Protein AF-A0A7K0Z612-F1 (afdb_monomer)

Secondary structure (DSSP, 8-state):
-HHHHHHHHHHHHHTT-EEEEEEE-GGGTTS-HHHHHHHHHHHHHHHHHHTS-EEE----STTGGG-HHHHHHHHTEEEEEEPSS-HHHHHHHHTTSHHHHHHHHHHHHT-EEEE-THHHHTTSS----GGGTTPPPP-

Radius of gyration: 15.78 Å; Cα contacts (8 Å, |Δi|>4): 260; chains: 1; bounding box: 34×32×57 Å

Nearest PDB structures (foldseek):
  6nqc-assembly1_A  TM=9.947E-01  e=3.359E-17  actinobacterium SCGC AAA027-L06
  7uqv-assembly1_B  TM=8.562E-01  e=1.672E-08  Pseudobacteroides cellulosolvens ATCC 35603 = DSM 2933
  7uqv-assembly1_A  TM=8.319E-01  e=8.383E-08  Pseudobacteroides cellulosolvens ATCC 35603 = DSM 2933
  7uqv-assembly2_C  TM=8.313E-01  e=1.558E-07  Pseudobacteroides cellulosolvens ATCC 35603 = DSM 2933
  3en0-assembly1_B  TM=7.561E-01  e=2.106E-06  Synechocystis sp. PCC 6803

Sequence (139 aa):
MLELEKSLIADGIARGKNHSFVQIPTAAGQESLERLQFWRDLGLSQGERIGVPSHFLPIYNREDAMNLDYADLIRDSALIYLSGGDPHHLAGSLIDTPVWQAIIEGWRSGSSLAGCSAGAMVMSSHVPNFRMSKQPPTV

pLDDT: mean 93.35, std 11.23, range [50.09, 98.75]

Structure (mmCIF, N/CA/C/O backbone):
data_AF-A0A7K0Z612-F1
#
_entry.id   AF-A0A7K0Z612-F1
#
loop_
_atom_site.group_PDB
_atom_site.id
_atom_site.type_symbol
_atom_site.label_atom_id
_atom_site.label_alt_id
_atom_site.label_comp_id
_atom_site.label_asym_id
_atom_site.label_entity_id
_atom_site.label_seq_id
_atom_site.pdbx_PDB_ins_code
_atom_site.Cartn_x
_atom_site.Cartn_y
_atom_site.Cartn_z
_atom_site.occupancy
_atom_site.B_iso_or_equiv
_atom_site.auth_seq_id
_atom_site.auth_comp_id
_atom_site.auth_asym_id
_atom_site.auth_atom_id
_atom_site.pdbx_PDB_model_num
ATOM 1 N N . MET A 1 1 ? -7.962 12.897 -4.776 1.00 83.75 1 MET A N 1
ATOM 2 C CA . MET A 1 1 ? -7.209 11.844 -4.061 1.00 83.75 1 MET A CA 1
ATOM 3 C C . MET A 1 1 ? -7.506 11.886 -2.565 1.00 83.75 1 MET A C 1
ATOM 5 O O . MET A 1 1 ? -8.135 10.956 -2.097 1.00 83.75 1 MET A O 1
ATOM 9 N N . LEU A 1 2 ? -7.195 12.986 -1.858 1.00 92.31 2 LEU A N 1
ATOM 10 C CA . LEU 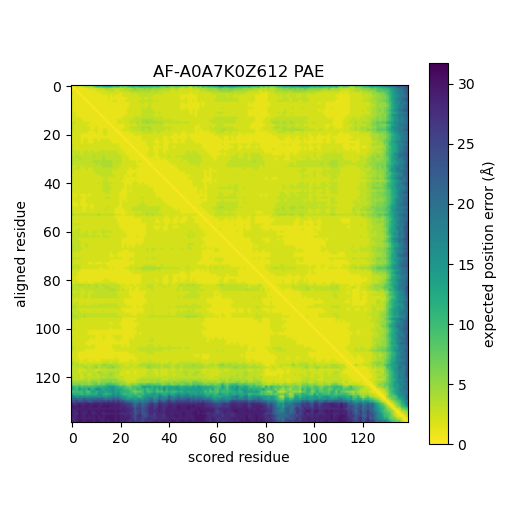A 1 2 ? -7.387 13.114 -0.399 1.00 92.31 2 LEU A CA 1
ATOM 11 C C . LEU A 1 2 ? -8.769 12.671 0.116 1.00 92.31 2 LEU A C 1
ATOM 13 O O . LEU A 1 2 ? -8.847 11.826 0.995 1.00 92.31 2 LEU A O 1
ATOM 17 N N . GLU A 1 3 ? -9.853 13.216 -0.440 1.00 96.56 3 GLU A N 1
ATOM 18 C CA . GLU A 1 3 ? -11.209 12.902 0.040 1.00 96.56 3 GLU A CA 1
ATOM 19 C C . GLU A 1 3 ? -11.627 11.449 -0.234 1.00 96.56 3 GLU A C 1
ATOM 21 O O . GLU A 1 3 ? -12.342 10.856 0.566 1.00 96.56 3 GLU A O 1
ATOM 26 N N . LEU A 1 4 ? -11.120 10.847 -1.314 1.00 96.31 4 LEU A N 1
ATOM 27 C CA . LEU A 1 4 ? -11.341 9.430 -1.608 1.00 96.31 4 LEU A CA 1
ATOM 28 C C . LEU A 1 4 ? -10.605 8.537 -0.601 1.00 96.31 4 LEU A C 1
ATOM 30 O O . LEU A 1 4 ? -11.163 7.579 -0.087 1.00 96.31 4 LEU A O 1
ATOM 34 N N . GLU A 1 5 ? -9.345 8.839 -0.298 1.00 97.50 5 GLU A N 1
ATOM 35 C CA . GLU A 1 5 ? -8.572 8.050 0.668 1.00 97.50 5 GLU A CA 1
ATOM 36 C C . GLU A 1 5 ? -9.145 8.181 2.082 1.00 97.50 5 GLU A C 1
ATOM 38 O O . GLU A 1 5 ? -9.251 7.181 2.788 1.00 97.50 5 GLU A O 1
ATOM 43 N N . LYS A 1 6 ? -9.614 9.377 2.464 1.00 98.00 6 LYS A N 1
ATOM 44 C CA . LYS A 1 6 ? -10.365 9.584 3.711 1.00 98.00 6 LYS A CA 1
ATOM 45 C C . LYS A 1 6 ? -11.614 8.711 3.783 1.00 98.00 6 LYS A C 1
ATOM 47 O O . LYS A 1 6 ? -11.837 8.086 4.817 1.00 98.00 6 LYS A O 1
ATOM 52 N N . SER A 1 7 ? -12.419 8.656 2.717 1.00 98.38 7 SER A N 1
ATOM 53 C CA . SER A 1 7 ? -13.630 7.828 2.723 1.00 98.38 7 SER A CA 1
ATOM 54 C C . SER A 1 7 ? -13.293 6.342 2.830 1.00 98.38 7 SER A C 1
ATOM 56 O O . SER A 1 7 ? -13.911 5.636 3.615 1.00 98.38 7 SER A O 1
ATOM 58 N N . LEU A 1 8 ? -12.256 5.880 2.126 1.00 98.44 8 LEU A N 1
ATOM 59 C CA . LEU A 1 8 ? -11.801 4.490 2.202 1.00 98.44 8 LEU A CA 1
ATOM 60 C C . LEU A 1 8 ? -11.294 4.114 3.601 1.00 98.44 8 LEU A C 1
ATOM 62 O O . LEU A 1 8 ? -11.570 3.017 4.085 1.00 98.44 8 LEU A O 1
ATOM 66 N N . ILE A 1 9 ? -10.575 5.016 4.270 1.00 98.56 9 ILE A N 1
ATOM 67 C CA . ILE A 1 9 ? -10.156 4.816 5.662 1.00 98.56 9 ILE A CA 1
ATOM 68 C C . ILE A 1 9 ? -11.380 4.734 6.579 1.00 98.56 9 ILE A C 1
ATOM 70 O O . ILE A 1 9 ? -11.466 3.820 7.397 1.00 98.56 9 ILE A O 1
ATOM 74 N N . ALA A 1 10 ? -12.349 5.641 6.421 1.00 98.44 10 ALA A N 1
ATOM 75 C CA . ALA A 1 10 ? -13.581 5.620 7.203 1.00 98.44 10 ALA A CA 1
ATOM 76 C C . ALA A 1 10 ? -14.366 4.307 7.018 1.00 98.44 10 ALA A C 1
ATOM 78 O O . ALA A 1 10 ? -14.838 3.746 8.007 1.00 98.44 10 ALA A O 1
ATOM 79 N N . ASP A 1 11 ? -14.439 3.780 5.792 1.00 98.56 11 ASP A N 1
ATOM 80 C CA . ASP A 1 11 ? -15.078 2.492 5.497 1.00 98.56 11 ASP A CA 1
ATOM 81 C C . ASP A 1 11 ? -14.401 1.330 6.241 1.00 98.56 11 ASP A C 1
ATOM 83 O O . ASP A 1 11 ? -15.085 0.481 6.818 1.00 98.56 11 ASP A O 1
ATOM 87 N N . GLY A 1 12 ? -13.063 1.308 6.278 1.00 98.62 12 GLY A N 1
ATOM 88 C CA . GLY A 1 12 ? -12.301 0.298 7.015 1.00 98.62 12 GLY A CA 1
ATOM 89 C C . GLY A 1 12 ? -12.563 0.357 8.522 1.00 98.62 12 GLY A C 1
ATOM 90 O O . GLY A 1 12 ? -12.860 -0.663 9.147 1.00 98.62 12 GLY A O 1
ATOM 91 N N . ILE A 1 13 ? -12.535 1.559 9.105 1.00 98.38 13 ILE A N 1
ATOM 92 C CA . ILE A 1 13 ? -12.836 1.773 10.533 1.00 98.38 13 ILE A CA 1
ATOM 93 C C . ILE A 1 13 ? -14.265 1.336 10.862 1.00 98.38 13 ILE A C 1
ATOM 95 O O . ILE A 1 13 ? -14.489 0.657 11.862 1.00 98.38 13 ILE A O 1
ATOM 99 N N . ALA A 1 14 ? -15.239 1.686 10.016 1.00 98.50 14 ALA A N 1
ATOM 100 C CA . ALA A 1 14 ? -16.637 1.299 10.204 1.00 98.50 14 ALA A CA 1
ATOM 101 C C . ALA A 1 14 ? -16.834 -0.229 10.200 1.00 98.50 14 ALA A C 1
ATOM 103 O O . ALA A 1 14 ? -17.810 -0.728 10.760 1.00 98.50 14 ALA A O 1
ATOM 104 N N . ARG A 1 15 ? -15.896 -0.976 9.605 1.00 98.31 15 ARG A N 1
ATOM 105 C CA . ARG A 1 15 ? -15.845 -2.445 9.609 1.00 98.31 15 ARG A CA 1
ATOM 106 C C . ARG A 1 15 ? -14.971 -3.034 10.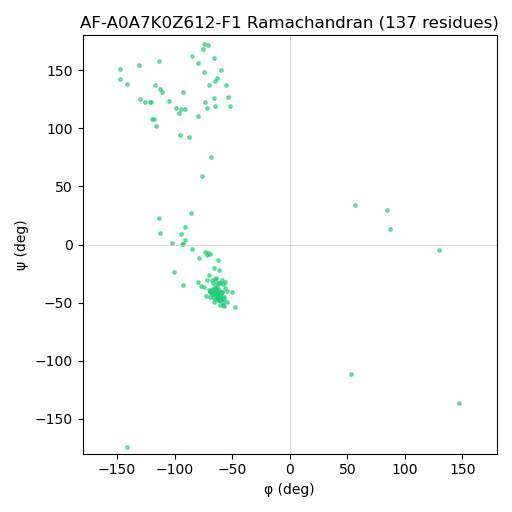722 1.00 98.31 15 ARG A C 1
ATOM 108 O O . ARG A 1 15 ? -14.753 -4.241 10.737 1.00 98.31 15 ARG A O 1
ATOM 115 N N . GLY A 1 16 ? -14.507 -2.213 11.663 1.00 97.81 16 GLY A N 1
ATOM 116 C CA . GLY A 1 16 ? -13.754 -2.646 12.841 1.00 97.81 16 GLY A CA 1
ATOM 117 C C . GLY A 1 16 ? -12.244 -2.760 12.635 1.00 97.81 16 GLY A C 1
ATOM 118 O O . GLY A 1 16 ? -11.582 -3.353 13.480 1.00 97.81 16 GLY A O 1
ATOM 119 N N . LYS A 1 17 ? -11.696 -2.214 11.542 1.00 98.44 17 LYS A N 1
ATOM 120 C CA . LYS A 1 17 ? -10.245 -2.166 11.313 1.00 98.44 17 LYS A CA 1
ATOM 121 C C . LYS A 1 17 ? -9.578 -1.043 12.095 1.00 98.44 17 LYS A C 1
ATOM 123 O O . LYS A 1 17 ? -10.205 -0.028 12.408 1.00 98.44 17 LYS A O 1
ATOM 128 N N . ASN A 1 18 ? -8.282 -1.195 12.359 1.00 98.06 18 ASN A N 1
ATOM 129 C CA . ASN A 1 18 ? -7.501 -0.163 13.030 1.00 98.06 18 ASN A CA 1
ATOM 130 C C . ASN A 1 18 ? -7.438 1.103 12.181 1.00 98.06 18 ASN A C 1
ATOM 132 O O . ASN A 1 18 ? -7.297 1.041 10.962 1.00 98.06 18 ASN A O 1
ATOM 136 N N . HIS A 1 19 ? -7.479 2.260 12.841 1.00 97.56 19 HIS A N 1
ATOM 137 C CA . HIS A 1 19 ? -7.307 3.566 12.209 1.00 97.56 19 HIS A CA 1
ATOM 138 C C . HIS A 1 19 ? -5.860 3.744 11.722 1.00 97.56 19 HIS A C 1
ATOM 140 O O . HIS A 1 19 ? -5.054 4.420 12.358 1.00 97.56 19 HIS A O 1
ATOM 146 N N . SER A 1 20 ? -5.517 3.086 10.618 1.00 98.19 20 SER A N 1
ATOM 147 C CA . SER A 1 20 ? -4.187 3.105 10.024 1.00 98.19 20 SER A CA 1
ATOM 148 C C . SER A 1 20 ? -4.238 2.994 8.501 1.00 98.19 20 SER A C 1
ATOM 150 O O . SER A 1 20 ? -5.151 2.404 7.914 1.00 98.19 20 SER A O 1
ATOM 152 N N . PHE A 1 21 ? -3.233 3.585 7.862 1.00 98.38 21 PHE A N 1
ATOM 153 C CA . PHE A 1 21 ? -3.062 3.628 6.417 1.00 98.38 21 PHE A CA 1
ATOM 154 C C . PHE A 1 21 ? -1.742 2.950 6.037 1.00 98.38 21 PHE A C 1
A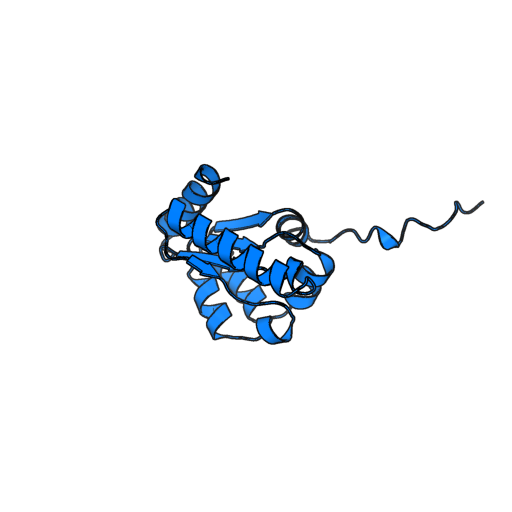TOM 156 O O . PHE A 1 21 ? -0.659 3.486 6.262 1.00 98.38 21 PHE A O 1
ATOM 163 N N . VAL A 1 22 ? -1.828 1.763 5.443 1.00 98.69 22 VAL A N 1
ATOM 164 C CA . VAL A 1 22 ? -0.682 1.000 4.946 1.00 98.69 22 VAL A C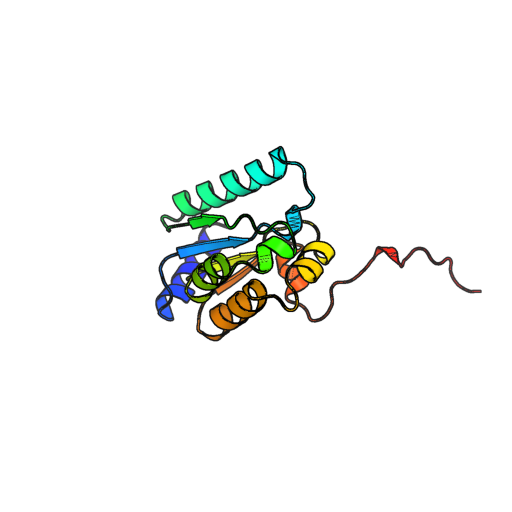A 1
ATOM 165 C C . VAL A 1 22 ? -0.417 1.307 3.472 1.00 98.69 22 VAL A C 1
ATOM 167 O O . VAL A 1 22 ? -1.316 1.259 2.631 1.00 98.69 22 VAL A O 1
ATOM 170 N N . GLN A 1 23 ? 0.845 1.591 3.158 1.00 98.44 23 GLN A N 1
ATOM 171 C CA . GLN A 1 23 ? 1.323 1.957 1.826 1.00 98.44 23 GLN A CA 1
ATOM 172 C C . GLN A 1 23 ? 2.390 0.961 1.374 1.00 98.44 23 GLN A C 1
ATOM 174 O O . GLN A 1 23 ? 3.403 0.781 2.053 1.00 98.44 23 GLN A O 1
ATOM 179 N N . ILE A 1 24 ? 2.157 0.326 0.224 1.00 98.56 24 ILE A N 1
ATOM 180 C CA . ILE A 1 24 ? 2.995 -0.746 -0.321 1.00 98.56 24 ILE A CA 1
ATOM 181 C C . ILE A 1 24 ? 3.566 -0.283 -1.674 1.00 98.56 24 ILE A C 1
ATOM 183 O O . ILE A 1 24 ? 2.820 -0.188 -2.657 1.00 98.56 24 ILE A O 1
ATOM 187 N N . PRO A 1 25 ? 4.878 0.017 -1.747 1.00 98.12 25 PRO A N 1
ATOM 188 C CA . PRO A 1 25 ? 5.529 0.625 -2.900 1.00 98.12 25 PRO A CA 1
ATOM 189 C C . PRO A 1 25 ? 6.090 -0.405 -3.891 1.00 98.12 25 PRO A C 1
ATOM 191 O O . PRO A 1 25 ? 6.936 -0.066 -4.713 1.00 98.12 25 PRO A O 1
ATOM 194 N N . THR A 1 26 ? 5.685 -1.676 -3.804 1.00 98.50 26 THR A N 1
ATOM 195 C CA . THR A 1 26 ? 6.382 -2.787 -4.474 1.00 98.50 26 THR A CA 1
ATOM 196 C C . THR A 1 26 ? 6.479 -2.619 -5.982 1.00 98.50 26 THR A C 1
ATOM 198 O O . THR A 1 26 ? 7.507 -2.961 -6.550 1.00 98.50 26 THR A O 1
ATOM 201 N N . ALA A 1 27 ? 5.486 -2.014 -6.639 1.00 97.62 27 ALA A N 1
ATOM 202 C CA . ALA A 1 27 ? 5.556 -1.721 -8.073 1.00 97.62 27 ALA A CA 1
ATOM 203 C C . ALA A 1 27 ? 6.746 -0.814 -8.446 1.00 97.62 27 ALA A C 1
ATOM 205 O O . ALA A 1 27 ? 7.292 -0.941 -9.538 1.00 97.62 27 ALA A O 1
ATOM 206 N N . ALA A 1 28 ? 7.166 0.074 -7.545 1.00 97.44 28 ALA A N 1
ATOM 207 C CA . ALA A 1 28 ? 8.325 0.948 -7.707 1.00 97.44 28 ALA A CA 1
ATOM 208 C C . ALA A 1 28 ? 9.625 0.329 -7.160 1.00 97.44 28 ALA A C 1
ATOM 210 O O . ALA A 1 28 ? 10.660 0.985 -7.177 1.00 97.44 28 ALA A O 1
ATOM 211 N N . GLY A 1 29 ? 9.608 -0.921 -6.681 1.00 97.31 29 GLY A N 1
ATOM 212 C CA . GLY A 1 29 ? 10.731 -1.556 -5.979 1.00 97.31 29 GLY A CA 1
ATOM 213 C C . GLY A 1 29 ? 12.023 -1.718 -6.793 1.00 97.31 29 GLY A C 1
ATOM 214 O O . GLY A 1 29 ? 13.071 -1.991 -6.218 1.00 97.31 29 GLY A O 1
ATOM 215 N N . GLN A 1 30 ? 11.961 -1.528 -8.114 1.00 96.75 30 GLN A N 1
ATOM 216 C CA . GLN A 1 30 ? 13.117 -1.531 -9.022 1.00 96.75 30 GLN A CA 1
ATOM 217 C C . GLN A 1 30 ? 13.573 -0.116 -9.437 1.00 96.75 30 GLN A C 1
ATOM 219 O O . GLN A 1 30 ? 14.498 0.020 -10.239 1.00 96.75 30 GLN A O 1
ATOM 224 N N . GLU A 1 31 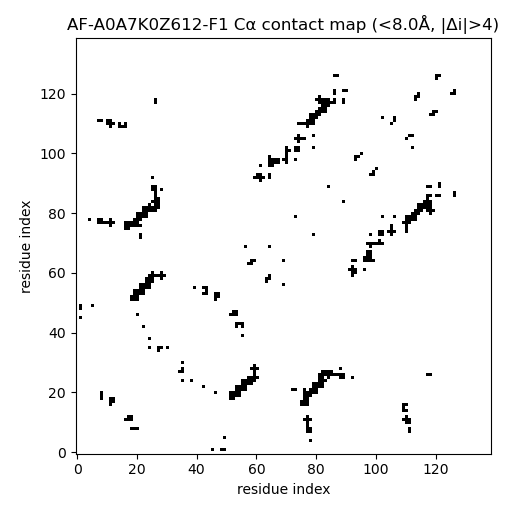? 12.922 0.941 -8.940 1.00 96.75 31 GLU A N 1
ATOM 225 C CA . GLU A 1 31 ? 13.336 2.329 -9.175 1.00 96.75 31 GLU A CA 1
ATOM 226 C C . GLU A 1 31 ? 14.581 2.701 -8.336 1.00 96.75 31 GLU A C 1
ATOM 228 O O . GLU A 1 31 ? 15.052 1.933 -7.496 1.00 96.75 31 GLU A O 1
ATOM 233 N N . SER A 1 32 ? 15.148 3.893 -8.568 1.00 97.38 32 SER A N 1
ATOM 234 C CA . SER A 1 32 ? 16.314 4.368 -7.809 1.00 97.38 32 SER A CA 1
ATOM 235 C C . SER A 1 32 ? 15.989 4.613 -6.332 1.00 97.38 32 SER A C 1
ATOM 237 O O . SER A 1 32 ? 14.840 4.852 -5.959 1.00 97.38 32 SER A O 1
ATOM 239 N N . LEU A 1 33 ? 17.019 4.648 -5.482 1.00 96.19 33 LEU A N 1
ATOM 240 C CA . LEU A 1 33 ? 16.855 4.993 -4.066 1.00 96.19 33 LEU A CA 1
ATOM 241 C C . LEU A 1 33 ? 16.192 6.365 -3.870 1.00 96.19 33 LEU A C 1
ATOM 243 O O . LEU A 1 33 ? 15.356 6.504 -2.979 1.00 96.19 33 LEU A O 1
ATOM 247 N N . GLU A 1 34 ? 16.497 7.363 -4.713 1.00 97.56 34 GLU A N 1
ATOM 248 C CA . GLU A 1 34 ? 15.832 8.672 -4.615 1.00 97.56 34 GLU A CA 1
ATOM 249 C C . GLU A 1 34 ? 14.336 8.568 -4.918 1.00 97.56 34 GLU A C 1
ATOM 251 O O . GLU A 1 34 ? 13.522 9.241 -4.288 1.00 97.56 34 GLU A O 1
ATOM 256 N N . ARG A 1 35 ? 13.954 7.706 -5.866 1.00 96.81 35 ARG A N 1
ATOM 257 C CA . ARG A 1 35 ? 12.550 7.461 -6.196 1.00 96.81 35 ARG A CA 1
ATOM 258 C C . ARG A 1 35 ? 11.821 6.721 -5.081 1.00 96.81 35 ARG A C 1
ATOM 260 O O . ARG A 1 35 ? 10.695 7.091 -4.758 1.00 96.81 35 ARG A O 1
ATOM 267 N N . LEU A 1 36 ? 12.461 5.736 -4.454 1.00 97.00 36 LEU A N 1
ATOM 268 C CA . LEU A 1 36 ? 11.901 5.049 -3.287 1.00 97.00 36 LEU A CA 1
ATOM 269 C C . LEU A 1 36 ? 11.694 6.017 -2.114 1.00 97.00 36 LEU A C 1
ATOM 271 O O . LEU A 1 36 ? 10.629 6.011 -1.496 1.00 97.00 36 LEU A O 1
ATOM 275 N N . GLN A 1 37 ? 12.665 6.898 -1.856 1.00 97.56 37 GLN A N 1
ATOM 276 C CA . GLN A 1 37 ? 12.537 7.943 -0.839 1.00 97.56 37 GLN A CA 1
ATOM 277 C C . GLN A 1 37 ? 11.409 8.923 -1.180 1.00 97.56 37 GLN A C 1
ATOM 279 O O . GLN A 1 37 ? 10.586 9.234 -0.324 1.00 97.56 37 GLN A O 1
ATOM 284 N N . PHE A 1 38 ? 11.306 9.344 -2.442 1.00 96.75 38 PHE A N 1
ATOM 285 C CA . PHE A 1 38 ? 10.214 10.198 -2.904 1.00 96.75 38 PHE A CA 1
ATOM 286 C C . PHE A 1 38 ? 8.838 9.568 -2.640 1.00 96.75 38 PHE A C 1
ATOM 288 O O . PHE A 1 38 ? 7.941 10.244 -2.138 1.00 96.75 38 PHE A O 1
ATOM 295 N N . TRP A 1 39 ? 8.660 8.277 -2.943 1.00 96.25 39 TRP A N 1
ATOM 296 C CA . TRP A 1 39 ? 7.400 7.576 -2.677 1.00 96.25 39 TRP A CA 1
ATOM 297 C C . TRP A 1 39 ? 7.085 7.483 -1.185 1.00 96.25 39 TRP A C 1
ATOM 299 O O . TRP A 1 39 ? 5.926 7.652 -0.799 1.00 96.25 39 TRP A O 1
ATOM 309 N N . ARG A 1 40 ? 8.108 7.269 -0.352 1.00 97.50 40 ARG A N 1
ATOM 310 C CA . ARG A 1 40 ? 7.976 7.289 1.106 1.00 97.50 40 ARG A CA 1
ATOM 311 C C . ARG A 1 40 ? 7.496 8.644 1.611 1.00 97.50 40 ARG A C 1
ATOM 313 O O . ARG A 1 40 ? 6.509 8.698 2.339 1.00 97.50 40 ARG A O 1
ATOM 320 N N . ASP A 1 41 ? 8.154 9.724 1.207 1.00 97.75 41 ASP A N 1
ATOM 321 C CA . ASP A 1 41 ? 7.824 11.074 1.671 1.00 97.75 41 ASP A CA 1
ATOM 322 C C . ASP A 1 41 ? 6.430 11.497 1.191 1.00 97.75 41 ASP A C 1
ATOM 324 O O . ASP A 1 41 ? 5.627 12.034 1.959 1.00 97.75 41 ASP A O 1
ATOM 328 N N . LEU A 1 42 ? 6.100 11.181 -0.065 1.00 95.62 42 LEU A N 1
ATOM 329 C CA . LEU A 1 42 ? 4.781 11.442 -0.628 1.00 95.62 42 LEU A CA 1
ATOM 330 C C . LEU A 1 42 ? 3.686 10.713 0.161 1.00 95.62 42 LEU A C 1
ATOM 332 O O . LEU A 1 42 ? 2.685 11.324 0.531 1.00 95.62 42 LEU A O 1
ATOM 336 N N . GLY A 1 43 ? 3.884 9.429 0.449 1.00 95.44 43 GLY A N 1
ATOM 337 C CA . GLY A 1 43 ? 2.933 8.623 1.203 1.00 95.44 43 GLY A CA 1
ATOM 338 C C . GLY A 1 43 ? 2.752 9.096 2.648 1.00 95.44 43 GLY A C 1
ATOM 339 O O . GLY A 1 43 ? 1.619 9.289 3.100 1.00 95.44 43 GLY A O 1
ATOM 340 N N . LEU A 1 44 ? 3.847 9.357 3.367 1.00 96.50 44 LEU A N 1
ATOM 341 C CA . LEU A 1 44 ? 3.788 9.845 4.748 1.00 96.50 44 LEU A CA 1
ATOM 342 C C . LEU A 1 44 ? 3.112 11.218 4.834 1.00 96.50 44 LEU A C 1
ATOM 344 O O . LEU A 1 44 ? 2.206 11.393 5.647 1.00 96.50 44 LEU A O 1
ATOM 348 N N . SER A 1 45 ? 3.453 12.148 3.935 1.00 97.38 45 SER A N 1
ATOM 349 C CA . SER A 1 45 ? 2.803 13.465 3.884 1.00 97.38 45 SER A CA 1
ATOM 350 C C . SER A 1 45 ? 1.299 13.369 3.607 1.00 97.38 45 SER A C 1
ATOM 352 O O . SER A 1 45 ? 0.507 14.159 4.121 1.00 97.38 45 SER A O 1
ATOM 354 N N . GLN A 1 46 ? 0.867 12.379 2.821 1.00 96.62 46 GLN A N 1
ATOM 355 C CA . GLN A 1 46 ? -0.550 12.147 2.570 1.00 96.62 46 GLN A CA 1
ATOM 356 C C . GLN A 1 46 ? -1.264 11.636 3.825 1.00 96.62 46 GLN A C 1
ATOM 358 O O . GLN A 1 46 ? -2.352 12.112 4.146 1.00 96.62 46 GLN A O 1
ATOM 363 N N . GLY A 1 47 ? -0.618 10.741 4.571 1.00 96.62 47 GLY A N 1
ATOM 364 C CA . GLY A 1 47 ? -1.051 10.300 5.894 1.00 96.62 47 GLY A CA 1
ATOM 365 C C . GLY A 1 47 ? -1.271 11.443 6.879 1.00 96.62 47 GLY A C 1
ATOM 366 O O . GLY A 1 47 ? -2.337 11.553 7.488 1.00 96.62 47 GLY A O 1
ATOM 367 N N . GLU A 1 48 ? -0.290 12.343 6.971 1.00 97.38 48 GLU A N 1
ATOM 368 C CA . GLU A 1 48 ? -0.350 13.541 7.816 1.00 97.38 48 GLU A CA 1
ATOM 369 C C . GLU A 1 48 ? -1.518 14.456 7.433 1.00 97.38 48 GLU A C 1
ATOM 371 O O . GLU A 1 48 ? -2.267 14.907 8.298 1.00 97.38 48 GLU A O 1
ATOM 376 N N . ARG A 1 49 ? -1.733 14.689 6.131 1.00 97.56 49 ARG A N 1
ATOM 377 C CA . ARG A 1 49 ? -2.850 15.510 5.627 1.00 97.56 49 ARG A CA 1
ATOM 378 C C . ARG A 1 49 ? -4.222 14.901 5.909 1.00 97.56 49 ARG A C 1
ATOM 380 O O . ARG A 1 49 ? -5.206 15.634 6.005 1.00 97.56 49 ARG A O 1
ATOM 387 N N . ILE A 1 50 ? -4.301 13.575 5.977 1.00 97.25 50 ILE A N 1
ATOM 388 C CA . ILE A 1 50 ? -5.520 12.846 6.339 1.00 97.25 50 ILE A CA 1
ATOM 389 C C . ILE A 1 50 ? -5.729 12.853 7.859 1.00 97.25 50 ILE A C 1
ATOM 391 O O . ILE A 1 50 ? -6.874 12.893 8.304 1.00 97.25 50 ILE A O 1
ATOM 395 N N . GLY A 1 51 ? -4.647 12.860 8.641 1.00 97.31 51 GLY A N 1
ATOM 396 C CA . GLY A 1 51 ? -4.686 12.735 10.098 1.00 97.31 51 GLY A CA 1
ATOM 397 C C . GLY A 1 51 ? -4.735 11.281 10.576 1.00 97.31 51 GLY A C 1
ATOM 398 O O . GLY A 1 51 ? -5.305 11.005 11.630 1.00 97.31 51 GLY A O 1
ATOM 399 N N . VAL A 1 52 ? -4.160 10.350 9.806 1.00 96.69 52 VAL A N 1
ATOM 400 C CA . VAL A 1 52 ? -4.144 8.908 10.103 1.00 96.69 52 VAL A CA 1
ATOM 401 C C . VAL A 1 52 ? -2.706 8.403 10.305 1.00 96.69 52 VAL A C 1
ATOM 403 O O . VAL A 1 52 ? -1.819 8.754 9.516 1.00 96.69 52 VAL A O 1
ATOM 406 N N . PRO A 1 53 ? -2.444 7.546 11.311 1.00 97.25 53 PRO A N 1
ATOM 407 C CA . PRO A 1 53 ? -1.192 6.802 11.406 1.00 97.25 53 PRO A CA 1
ATOM 408 C C . PRO A 1 53 ? -0.897 6.060 10.100 1.00 97.25 53 PRO A C 1
ATOM 410 O O . PRO A 1 53 ? -1.681 5.219 9.659 1.00 97.25 53 PRO A O 1
ATOM 413 N N . SER A 1 54 ? 0.223 6.396 9.463 1.00 96.25 54 SER A N 1
ATOM 414 C CA . SER A 1 54 ? 0.598 5.825 8.170 1.00 96.25 54 SER A CA 1
ATOM 415 C C . SER A 1 54 ? 1.837 4.954 8.286 1.00 96.25 54 SER A C 1
ATOM 417 O O . SER A 1 54 ? 2.833 5.339 8.897 1.00 96.25 54 SER A O 1
ATOM 419 N N . HIS A 1 55 ? 1.770 3.778 7.671 1.00 97.81 55 HIS A N 1
ATOM 420 C CA . HIS A 1 55 ? 2.834 2.788 7.649 1.00 97.81 55 HIS A CA 1
ATOM 421 C C . HIS A 1 55 ? 3.311 2.612 6.211 1.00 97.81 55 HIS A C 1
ATOM 423 O O . HIS A 1 55 ? 2.668 1.942 5.402 1.00 97.81 55 HIS A O 1
ATOM 429 N N . PHE A 1 56 ? 4.454 3.217 5.898 1.00 98.19 56 PHE A N 1
ATOM 430 C CA . PHE A 1 56 ? 5.167 2.924 4.663 1.00 98.19 56 PHE A CA 1
ATOM 431 C C . PHE A 1 56 ? 5.960 1.629 4.847 1.00 98.19 56 PHE A C 1
ATOM 433 O O . PHE A 1 56 ? 6.923 1.600 5.618 1.00 98.19 56 PHE A O 1
ATOM 440 N N . LEU A 1 57 ? 5.547 0.561 4.166 1.00 98.38 57 LEU A N 1
ATOM 441 C CA . LEU A 1 57 ? 6.198 -0.743 4.260 1.00 98.38 57 LEU A CA 1
ATOM 442 C C . LEU A 1 57 ? 7.185 -0.886 3.096 1.00 98.38 57 LEU A C 1
ATOM 444 O O . LEU A 1 57 ? 6.734 -0.945 1.955 1.00 98.38 57 LEU A O 1
ATOM 448 N N . PRO A 1 58 ? 8.510 -0.933 3.330 1.00 97.94 58 PRO A N 1
ATOM 449 C CA . PRO A 1 58 ? 9.520 -0.991 2.271 1.00 97.94 58 PRO A CA 1
ATOM 450 C C . PRO A 1 58 ? 9.613 -2.397 1.648 1.00 97.94 58 PRO A C 1
ATOM 452 O O . PRO A 1 58 ? 10.650 -3.044 1.696 1.00 97.94 58 PRO A O 1
ATOM 455 N N . ILE A 1 59 ? 8.503 -2.882 1.089 1.00 98.56 59 ILE A N 1
ATOM 456 C CA . ILE A 1 59 ? 8.400 -4.164 0.393 1.00 98.56 59 ILE A CA 1
ATOM 457 C C . ILE A 1 59 ? 8.770 -3.914 -1.064 1.00 98.56 59 ILE A C 1
ATOM 459 O O . ILE A 1 59 ? 7.914 -3.507 -1.853 1.00 98.56 59 ILE A O 1
ATOM 463 N N . TYR A 1 60 ? 10.037 -4.094 -1.424 1.00 98.31 60 TYR A N 1
ATOM 464 C CA . TYR A 1 60 ? 10.534 -3.775 -2.765 1.00 98.31 60 TYR A CA 1
ATOM 465 C C . TYR A 1 60 ? 10.677 -5.007 -3.652 1.00 98.31 60 TYR A C 1
ATOM 467 O O . TYR A 1 60 ? 10.641 -4.886 -4.876 1.00 98.31 60 TYR A O 1
ATOM 475 N N . ASN A 1 61 ? 10.817 -6.184 -3.053 1.00 98.38 61 ASN A N 1
ATOM 476 C CA . ASN A 1 61 ? 11.011 -7.453 -3.742 1.00 98.38 61 ASN A CA 1
ATOM 477 C C . ASN A 1 61 ? 10.230 -8.585 -3.051 1.00 98.38 61 ASN A C 1
ATOM 479 O O . ASN A 1 61 ? 9.435 -8.361 -2.133 1.00 98.38 61 ASN A O 1
ATOM 483 N N . ARG A 1 62 ? 10.436 -9.813 -3.533 1.00 98.44 62 ARG A N 1
ATOM 484 C CA . ARG A 1 62 ? 9.773 -11.006 -3.006 1.00 98.44 62 ARG A CA 1
ATOM 485 C C . ARG A 1 62 ? 10.253 -11.352 -1.601 1.00 98.44 62 ARG A C 1
ATOM 487 O O . ARG A 1 62 ? 9.445 -11.776 -0.784 1.00 98.44 62 ARG A O 1
ATOM 494 N N . GLU A 1 63 ? 11.541 -11.196 -1.321 1.00 98.62 63 GLU A N 1
ATOM 495 C CA . GLU A 1 63 ? 12.135 -11.494 -0.020 1.00 98.62 63 GLU A CA 1
ATOM 496 C C . GLU A 1 63 ? 11.497 -10.632 1.078 1.00 98.62 63 GLU A C 1
ATOM 498 O O . GLU A 1 63 ? 11.088 -11.158 2.113 1.00 98.62 63 GLU A O 1
ATOM 503 N N . ASP A 1 64 ? 11.299 -9.339 0.812 1.00 98.56 64 ASP A N 1
ATOM 504 C CA . ASP A 1 64 ? 10.613 -8.423 1.727 1.00 98.56 64 ASP A CA 1
ATOM 505 C C . ASP A 1 64 ? 9.142 -8.826 1.944 1.00 98.56 64 ASP A C 1
ATOM 507 O O . ASP A 1 64 ? 8.596 -8.665 3.037 1.00 98.56 64 ASP A O 1
ATOM 511 N N . ALA A 1 65 ? 8.490 -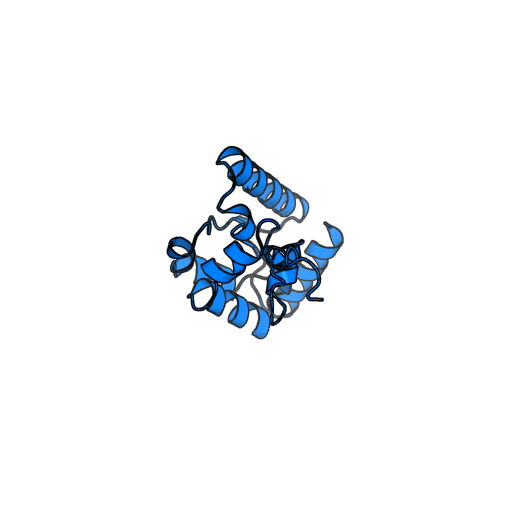9.387 0.918 1.00 98.56 65 ALA A N 1
ATOM 512 C CA . ALA A 1 65 ? 7.101 -9.847 0.980 1.00 98.56 65 ALA A CA 1
ATOM 513 C C . ALA A 1 65 ? 6.913 -11.128 1.826 1.00 98.56 65 ALA A C 1
ATOM 515 O O . ALA A 1 65 ? 5.782 -11.512 2.140 1.00 98.56 65 ALA A O 1
ATOM 516 N N . MET A 1 66 ? 8.010 -11.770 2.243 1.00 98.56 66 MET A N 1
ATOM 517 C CA . MET A 1 66 ? 8.001 -12.890 3.193 1.00 98.56 66 MET A CA 1
ATOM 518 C C . MET A 1 66 ? 8.005 -12.435 4.660 1.00 98.56 66 MET A C 1
ATOM 520 O O . MET A 1 66 ? 7.905 -13.274 5.556 1.00 98.56 66 MET A O 1
ATOM 524 N N . ASN A 1 67 ? 8.103 -11.129 4.926 1.00 98.62 67 ASN A N 1
ATOM 525 C CA . ASN A 1 67 ? 8.132 -10.581 6.277 1.00 98.62 67 ASN A CA 1
ATOM 526 C C . ASN A 1 67 ? 6.750 -10.670 6.963 1.00 98.62 67 ASN A C 1
ATOM 528 O O . ASN A 1 67 ? 5.776 -10.053 6.523 1.00 98.62 67 ASN A O 1
ATOM 532 N N . LEU A 1 68 ? 6.678 -11.422 8.066 1.00 98.31 68 LEU A N 1
ATOM 533 C CA . LEU A 1 68 ? 5.445 -11.628 8.832 1.00 98.31 68 LEU A CA 1
ATOM 534 C C . LEU A 1 68 ? 5.002 -10.384 9.614 1.00 98.31 68 LEU A C 1
ATOM 536 O O . LEU A 1 68 ? 3.803 -10.148 9.720 1.00 98.31 68 LEU A O 1
ATOM 540 N N . ASP A 1 69 ? 5.932 -9.540 10.065 1.00 98.12 69 ASP A N 1
ATOM 541 C CA . ASP A 1 69 ? 5.594 -8.293 10.764 1.00 98.12 69 ASP A CA 1
ATOM 542 C C . ASP A 1 69 ? 4.862 -7.327 9.819 1.00 98.12 69 ASP A C 1
ATOM 544 O O . ASP A 1 69 ? 3.907 -6.647 10.200 1.00 98.12 69 ASP A O 1
ATOM 548 N N . TYR A 1 70 ? 5.269 -7.292 8.545 1.00 98.56 70 TYR A N 1
ATOM 549 C CA . TYR A 1 70 ? 4.565 -6.526 7.515 1.00 98.56 70 TYR A CA 1
ATOM 550 C C . TYR A 1 70 ? 3.183 -7.107 7.227 1.00 98.56 70 TYR A C 1
ATOM 552 O O . TYR A 1 70 ? 2.217 -6.352 7.120 1.00 98.56 70 TYR A O 1
ATOM 560 N N . ALA A 1 71 ? 3.071 -8.434 7.143 1.00 98.56 71 ALA A N 1
ATOM 561 C CA . ALA A 1 71 ? 1.788 -9.107 6.968 1.00 98.56 71 ALA A CA 1
ATOM 562 C C . ALA A 1 71 ? 0.812 -8.782 8.119 1.00 98.56 71 ALA A C 1
ATOM 564 O O . ALA A 1 71 ? -0.362 -8.499 7.873 1.00 98.56 71 ALA A O 1
ATOM 565 N N . ASP A 1 72 ? 1.294 -8.735 9.361 1.00 97.44 72 ASP A N 1
ATOM 566 C CA . ASP A 1 72 ? 0.473 -8.415 10.530 1.00 97.44 72 ASP A CA 1
ATOM 567 C C . ASP A 1 72 ? -0.036 -6.968 10.518 1.00 97.44 72 ASP A C 1
ATOM 569 O O . ASP A 1 72 ? -1.226 -6.738 10.748 1.00 97.44 72 ASP A O 1
ATOM 573 N N . LEU A 1 73 ? 0.817 -6.002 10.155 1.00 98.00 73 LEU A N 1
ATOM 574 C CA . LEU A 1 73 ? 0.404 -4.602 9.982 1.00 98.00 73 LEU A CA 1
ATOM 575 C C . LEU A 1 73 ? -0.653 -4.439 8.881 1.00 98.00 73 LEU A C 1
ATOM 577 O O . LEU A 1 73 ? -1.585 -3.646 9.025 1.00 98.00 73 LEU A O 1
ATOM 581 N N . ILE A 1 74 ? -0.521 -5.186 7.782 1.00 98.62 74 ILE A N 1
ATOM 582 C CA . ILE A 1 74 ? -1.453 -5.132 6.649 1.00 98.62 74 ILE A CA 1
ATOM 583 C C . ILE A 1 74 ? -2.836 -5.646 7.054 1.00 98.62 74 ILE A C 1
ATOM 585 O O . ILE A 1 74 ? -3.834 -4.968 6.792 1.00 98.62 74 ILE A O 1
ATOM 589 N N . ARG A 1 75 ? -2.898 -6.824 7.692 1.00 97.94 75 ARG A N 1
ATOM 590 C CA . ARG A 1 75 ? -4.142 -7.581 7.928 1.00 97.94 75 ARG A CA 1
ATOM 591 C C . ARG A 1 75 ? -5.207 -6.784 8.681 1.00 97.94 75 ARG A C 1
ATOM 593 O O . ARG A 1 75 ? -6.402 -6.994 8.459 1.00 97.94 75 ARG A O 1
ATOM 600 N N . ASP A 1 76 ? -4.789 -5.882 9.564 1.00 96.81 76 ASP A N 1
ATOM 601 C CA . ASP A 1 76 ? -5.700 -5.130 10.431 1.00 96.81 76 ASP A CA 1
ATOM 602 C C . ASP A 1 76 ? -5.765 -3.624 10.142 1.00 96.81 76 ASP A C 1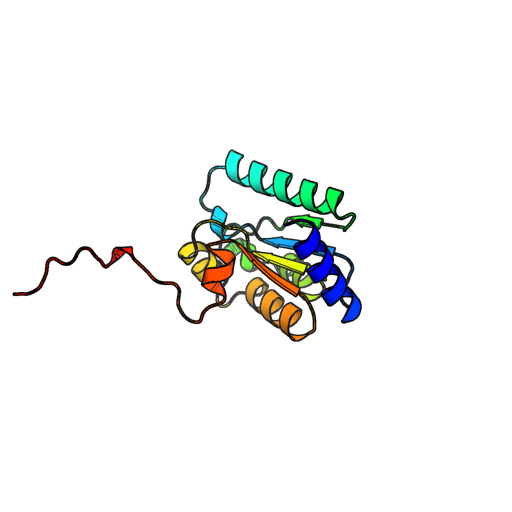
ATOM 604 O O . ASP A 1 76 ? -6.372 -2.862 10.893 1.00 96.81 76 ASP A O 1
ATOM 608 N N . SER A 1 77 ? -5.164 -3.175 9.039 1.00 98.50 77 SER A N 1
ATOM 609 C CA . SER A 1 77 ? -5.211 -1.767 8.632 1.00 98.50 77 SER A CA 1
ATOM 610 C C . SER A 1 77 ? -6.566 -1.359 8.049 1.00 98.50 77 SER A C 1
ATOM 612 O O . SER A 1 77 ? -7.250 -2.169 7.420 1.00 98.50 77 SER A O 1
ATOM 614 N N . ALA A 1 78 ? -6.972 -0.098 8.227 1.00 98.69 78 ALA A N 1
ATOM 615 C CA . ALA A 1 78 ? -8.203 0.418 7.621 1.00 98.69 78 ALA A CA 1
ATOM 616 C C . ALA A 1 78 ? -8.075 0.567 6.102 1.00 98.69 78 ALA A C 1
ATOM 618 O O . ALA A 1 78 ? -9.021 0.251 5.379 1.00 98.69 78 ALA A O 1
ATOM 619 N N . LEU A 1 79 ? -6.915 1.016 5.617 1.00 98.75 79 LEU A N 1
ATOM 620 C CA . LEU A 1 79 ? -6.627 1.155 4.192 1.00 98.75 79 LEU A CA 1
ATOM 621 C C . LEU A 1 79 ? -5.296 0.497 3.833 1.00 98.75 79 LEU A C 1
ATOM 623 O O . LEU A 1 79 ? -4.254 0.870 4.366 1.00 98.75 79 LEU A O 1
ATOM 627 N N . ILE A 1 80 ? -5.347 -0.406 2.856 1.00 98.75 80 ILE A N 1
ATOM 628 C CA . ILE A 1 80 ? -4.198 -1.001 2.175 1.00 98.75 80 ILE A CA 1
ATOM 629 C C . ILE A 1 80 ? -4.094 -0.359 0.790 1.00 98.75 80 ILE A C 1
ATOM 631 O O . ILE A 1 80 ? -5.045 -0.413 0.006 1.00 98.75 80 ILE A O 1
ATOM 635 N N . TYR A 1 81 ? -2.946 0.235 0.468 1.00 98.50 81 TYR A N 1
ATOM 636 C CA . TYR A 1 81 ? -2.748 0.939 -0.799 1.00 98.50 81 TYR A CA 1
ATOM 637 C C . TYR A 1 81 ? -1.525 0.437 -1.560 1.00 98.50 81 TYR A C 1
ATOM 639 O O . TYR A 1 81 ? -0.397 0.513 -1.071 1.00 98.50 81 TYR A O 1
ATOM 647 N N . LEU A 1 82 ? -1.750 -0.009 -2.796 1.00 98.19 82 LEU A N 1
ATOM 648 C CA . LEU A 1 82 ? -0.710 -0.424 -3.737 1.00 98.19 82 LEU A CA 1
ATOM 649 C C . LEU A 1 82 ? -0.339 0.749 -4.659 1.00 98.19 82 LEU A C 1
ATOM 651 O O . LEU A 1 82 ? -1.177 1.238 -5.425 1.00 98.19 82 LEU A O 1
ATOM 655 N N . SER A 1 83 ? 0.908 1.223 -4.595 1.00 94.19 83 SER A N 1
ATOM 656 C CA . SER A 1 83 ? 1.353 2.346 -5.431 1.00 94.19 83 SER A CA 1
ATOM 657 C C . SER A 1 83 ? 1.498 1.970 -6.916 1.00 94.19 83 SER A C 1
ATOM 659 O O . SER A 1 83 ? 1.419 0.804 -7.309 1.00 94.19 83 SER A O 1
ATOM 661 N N . GLY A 1 84 ? 1.740 2.982 -7.755 1.00 94.31 84 GLY A N 1
ATOM 662 C CA . GLY A 1 84 ? 2.106 2.788 -9.161 1.00 94.31 84 GLY A CA 1
ATOM 663 C C . GLY A 1 84 ? 3.558 2.332 -9.348 1.00 94.31 84 GLY A C 1
ATOM 664 O O . GLY A 1 84 ? 4.349 2.380 -8.407 1.00 94.31 84 GLY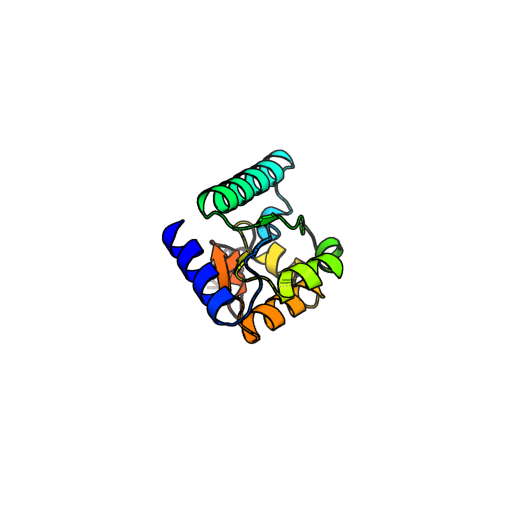 A O 1
ATOM 665 N N . GLY A 1 85 ? 3.885 1.903 -10.572 1.00 95.81 85 GLY A N 1
ATOM 666 C CA . GLY A 1 85 ? 5.198 1.389 -10.976 1.00 95.81 85 GLY A CA 1
ATOM 667 C C . GLY A 1 85 ? 5.053 0.308 -12.054 1.00 95.81 85 GLY A C 1
ATOM 668 O O . GLY A 1 85 ? 4.236 0.460 -12.963 1.00 95.81 85 GLY A O 1
ATOM 669 N N . ASP A 1 86 ? 5.796 -0.791 -11.936 1.00 96.00 86 ASP A N 1
ATOM 670 C CA . ASP A 1 86 ? 5.686 -1.969 -12.803 1.00 96.00 86 ASP A CA 1
ATOM 671 C C . ASP A 1 86 ? 4.676 -3.001 -12.236 1.00 96.00 86 ASP A C 1
ATOM 673 O O . ASP A 1 86 ? 4.908 -3.573 -11.164 1.00 96.00 86 ASP A O 1
ATOM 677 N N . PRO A 1 87 ? 3.558 -3.288 -12.938 1.00 95.19 87 PRO A N 1
ATOM 678 C CA . PRO A 1 87 ? 2.566 -4.263 -12.484 1.00 95.19 87 PRO A CA 1
ATOM 679 C C . PRO A 1 87 ? 3.056 -5.718 -12.549 1.00 95.19 87 PRO A C 1
ATOM 681 O O . PRO A 1 87 ? 2.567 -6.551 -11.788 1.00 95.19 87 PRO A O 1
ATOM 684 N N . HIS A 1 88 ? 4.008 -6.049 -13.426 1.00 95.25 88 HIS A N 1
ATOM 685 C CA . HIS A 1 88 ? 4.588 -7.391 -13.494 1.00 95.25 88 HIS A CA 1
ATOM 686 C C . HIS A 1 88 ? 5.505 -7.649 -12.302 1.00 95.25 88 HIS A C 1
ATOM 688 O O . HIS A 1 88 ? 5.412 -8.709 -11.683 1.00 95.25 88 HIS A O 1
ATOM 694 N N . HIS A 1 89 ? 6.346 -6.670 -11.952 1.00 96.81 89 HIS A N 1
ATOM 695 C CA . HIS A 1 89 ? 7.190 -6.749 -10.758 1.00 96.81 89 HIS A CA 1
ATOM 696 C C . HIS A 1 89 ? 6.346 -6.826 -9.480 1.00 96.81 89 HIS A C 1
ATOM 698 O O . HIS A 1 89 ? 6.605 -7.673 -8.625 1.00 96.81 89 HIS A O 1
ATOM 704 N N . LEU A 1 90 ? 5.283 -6.018 -9.389 1.00 97.25 90 LEU A N 1
ATOM 705 C CA . LEU A 1 90 ? 4.325 -6.067 -8.282 1.00 97.25 90 LEU A CA 1
ATOM 706 C C . LEU A 1 90 ? 3.685 -7.456 -8.141 1.00 97.25 90 LEU A C 1
ATOM 708 O O . LEU A 1 90 ? 3.728 -8.045 -7.063 1.00 97.25 90 LEU A O 1
ATOM 712 N N . ALA A 1 91 ? 3.127 -8.001 -9.226 1.00 95.88 91 ALA A N 1
ATOM 713 C CA . ALA A 1 91 ? 2.488 -9.314 -9.202 1.00 95.88 91 ALA A CA 1
ATOM 714 C C . ALA A 1 91 ? 3.481 -10.434 -8.846 1.00 95.88 91 ALA A C 1
ATOM 716 O O . ALA A 1 91 ? 3.199 -11.241 -7.966 1.00 95.88 91 ALA A O 1
ATOM 717 N N . GLY A 1 92 ? 4.657 -10.465 -9.484 1.00 96.38 92 GLY A N 1
ATOM 718 C CA . GLY A 1 92 ? 5.673 -11.497 -9.243 1.00 96.38 92 GLY A CA 1
ATOM 719 C C . GLY A 1 92 ? 6.287 -11.449 -7.841 1.00 96.38 92 GLY A C 1
ATOM 720 O O . GLY A 1 92 ? 6.606 -12.493 -7.268 1.00 96.38 92 GLY A O 1
ATOM 721 N N . SER A 1 93 ? 6.414 -10.251 -7.265 1.00 98.19 93 SER A N 1
ATOM 722 C CA . SER A 1 93 ? 6.940 -10.082 -5.908 1.00 98.19 93 SER A CA 1
ATOM 723 C C . SER A 1 93 ? 5.930 -10.491 -4.840 1.00 98.19 93 SER A C 1
ATOM 725 O O . SER A 1 93 ? 6.329 -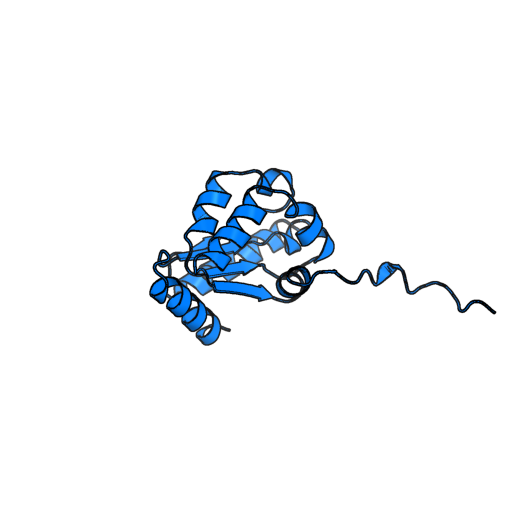11.070 -3.835 1.00 98.19 93 SER A O 1
ATOM 727 N N . LEU A 1 94 ? 4.635 -10.225 -5.049 1.00 98.00 94 LEU A N 1
ATOM 728 C CA . LEU A 1 94 ? 3.620 -10.462 -4.023 1.00 98.00 94 LEU A CA 1
ATOM 729 C C . LEU A 1 94 ? 2.958 -11.840 -4.114 1.00 98.00 94 LEU A C 1
ATOM 731 O O . LEU A 1 94 ? 2.642 -12.408 -3.073 1.00 98.00 94 LEU A O 1
ATOM 735 N N . ILE A 1 95 ? 2.740 -12.404 -5.306 1.00 96.44 95 ILE A N 1
ATOM 736 C CA . ILE A 1 95 ? 1.966 -13.648 -5.445 1.00 96.44 95 ILE A CA 1
ATOM 737 C C . ILE A 1 95 ? 2.543 -14.782 -4.582 1.00 96.44 95 ILE A C 1
ATOM 739 O O . ILE A 1 95 ? 3.759 -14.970 -4.499 1.00 96.44 95 ILE A O 1
ATOM 743 N N . ASP A 1 96 ? 1.666 -15.529 -3.914 1.00 97.12 96 ASP A N 1
ATOM 744 C CA . ASP A 1 96 ? 2.028 -16.638 -3.023 1.00 97.12 96 ASP A CA 1
ATOM 745 C C . ASP A 1 96 ? 2.995 -16.259 -1.882 1.00 97.12 96 ASP A C 1
ATOM 747 O O . ASP A 1 96 ? 3.837 -17.061 -1.478 1.00 97.12 96 ASP A O 1
ATOM 751 N N . THR A 1 97 ? 2.889 -15.035 -1.353 1.00 98.62 97 THR A N 1
ATOM 752 C CA . THR A 1 97 ? 3.634 -14.586 -0.162 1.00 98.62 97 THR A CA 1
ATOM 753 C C . THR A 1 97 ? 2.709 -14.316 1.034 1.00 98.62 97 THR A C 1
ATOM 755 O O . THR A 1 97 ? 1.516 -14.055 0.842 1.00 98.62 97 THR A O 1
ATOM 758 N N . PRO A 1 98 ? 3.229 -14.338 2.277 1.00 98.75 98 PRO A N 1
ATOM 759 C CA . PRO A 1 98 ? 2.486 -13.926 3.468 1.00 98.75 98 PRO A CA 1
ATOM 760 C C . PRO A 1 98 ? 1.894 -12.518 3.366 1.00 98.75 98 PRO A C 1
ATOM 762 O O . PRO A 1 98 ? 0.747 -12.315 3.757 1.00 98.75 98 PRO A O 1
ATOM 765 N N . VAL A 1 99 ? 2.634 -11.562 2.791 1.00 98.56 99 VAL A N 1
ATOM 766 C CA . VAL A 1 99 ? 2.125 -10.206 2.539 1.00 98.56 99 VAL A CA 1
ATOM 767 C C . VAL A 1 99 ? 0.895 -10.242 1.636 1.00 98.56 99 VAL A C 1
ATOM 769 O O . VAL A 1 99 ? -0.110 -9.612 1.955 1.00 98.56 99 VAL A O 1
ATOM 772 N N . TRP A 1 100 ? 0.925 -11.001 0.538 1.00 98.25 100 TRP A N 1
ATOM 773 C CA . TRP A 1 100 ? -0.243 -11.121 -0.338 1.00 98.25 100 TRP A CA 1
ATOM 774 C C . TRP A 1 100 ? -1.440 -11.760 0.357 1.00 98.25 100 TRP A C 1
ATOM 776 O O . TRP A 1 100 ? -2.557 -11.254 0.233 1.00 98.25 100 TRP A O 1
ATOM 786 N N . GLN A 1 101 ? -1.214 -12.818 1.138 1.00 98.50 101 GLN A N 1
ATOM 787 C CA . GLN A 1 101 ? -2.289 -13.422 1.924 1.00 98.50 101 GLN A CA 1
ATOM 788 C C . GLN A 1 101 ? -2.885 -12.419 2.914 1.00 98.50 101 GLN A C 1
ATOM 790 O O . GLN A 1 101 ? -4.103 -12.285 2.974 1.00 98.50 101 GLN A O 1
ATOM 795 N N . ALA A 1 102 ? -2.056 -11.630 3.601 1.00 98.69 102 ALA A N 1
ATOM 796 C CA . ALA A 1 102 ? -2.529 -10.587 4.504 1.00 98.69 102 ALA A CA 1
ATOM 797 C C . ALA A 1 102 ? -3.325 -9.482 3.794 1.00 98.69 102 ALA A C 1
ATOM 799 O O . ALA A 1 102 ? -4.314 -9.006 4.350 1.00 98.69 102 ALA A O 1
ATOM 800 N N . ILE A 1 103 ? -2.951 -9.098 2.567 1.00 98.56 103 ILE A N 1
ATOM 801 C CA . ILE A 1 103 ? -3.733 -8.148 1.758 1.00 98.56 103 ILE A CA 1
ATOM 802 C C . ILE A 1 103 ? -5.138 -8.709 1.498 1.00 98.56 103 ILE A C 1
ATOM 804 O O . ILE A 1 103 ? -6.137 -8.016 1.707 1.00 98.56 103 ILE A O 1
ATOM 808 N N . ILE A 1 104 ? -5.225 -9.972 1.071 1.00 98.25 104 ILE A N 1
ATOM 809 C CA . ILE A 1 104 ? -6.498 -10.639 0.774 1.00 98.25 104 ILE A CA 1
ATOM 810 C C . ILE A 1 104 ? -7.339 -10.835 2.039 1.00 98.25 104 ILE A C 1
ATOM 812 O O . ILE A 1 104 ? -8.539 -10.557 2.022 1.00 98.25 104 ILE A O 1
ATOM 816 N N . GLU A 1 105 ? -6.731 -11.293 3.131 1.00 98.56 105 GLU A N 1
ATOM 817 C CA . GLU A 1 105 ? -7.385 -11.471 4.428 1.00 98.56 105 GLU A CA 1
ATOM 818 C C . GLU A 1 105 ? -7.902 -10.143 4.978 1.00 98.56 105 GLU A C 1
ATOM 820 O O . GLU A 1 105 ? -9.069 -10.058 5.369 1.00 98.56 105 GLU A O 1
ATOM 825 N N . GLY A 1 106 ? -7.072 -9.096 4.963 1.00 98.62 106 GLY A N 1
ATOM 826 C CA . GLY A 1 106 ? -7.439 -7.753 5.398 1.00 98.62 106 GLY A CA 1
ATOM 827 C C . GLY A 1 106 ? -8.635 -7.229 4.615 1.00 98.62 106 GLY A C 1
ATOM 828 O O . GLY A 1 106 ? -9.666 -6.907 5.206 1.00 98.62 106 GLY A O 1
ATOM 829 N N . TRP A 1 107 ? -8.562 -7.258 3.282 1.00 98.38 107 TRP A N 1
ATOM 830 C CA . TRP A 1 107 ? -9.663 -6.824 2.420 1.00 98.38 107 TRP A CA 1
ATOM 831 C C . TRP A 1 107 ? -10.961 -7.604 2.671 1.00 98.38 107 TRP A C 1
ATOM 833 O O . TRP A 1 107 ? -12.017 -7.011 2.904 1.00 98.38 107 TRP A O 1
ATOM 843 N N . ARG A 1 108 ? -10.895 -8.942 2.692 1.00 98.25 108 ARG A N 1
ATOM 844 C CA . ARG A 1 108 ? -12.074 -9.796 2.917 1.00 98.25 108 ARG A CA 1
ATOM 845 C C . ARG A 1 108 ? -12.692 -9.618 4.300 1.00 98.25 108 ARG A C 1
ATOM 847 O O . ARG A 1 108 ? -13.896 -9.809 4.444 1.00 98.25 108 ARG A O 1
ATOM 854 N N . SER A 1 109 ? -11.888 -9.257 5.297 1.00 98.12 109 SER A N 1
ATOM 855 C CA . SER A 1 109 ? -12.344 -9.014 6.669 1.00 98.12 109 SER A CA 1
ATOM 856 C C . SER A 1 109 ? -12.687 -7.551 6.961 1.00 98.12 109 SER A C 1
ATOM 858 O O . SER A 1 109 ? -13.102 -7.251 8.074 1.00 98.12 109 SER A O 1
ATOM 860 N N . GLY A 1 110 ? -12.568 -6.642 5.985 1.00 98.25 110 GLY A N 1
ATOM 861 C CA . GLY A 1 110 ? -13.140 -5.297 6.078 1.00 98.25 110 GLY A CA 1
ATOM 862 C C . GLY A 1 110 ? -12.206 -4.133 5.767 1.00 98.25 110 GLY A C 1
ATOM 863 O O . GLY A 1 110 ? -12.694 -3.010 5.719 1.00 98.25 110 GLY A O 1
ATOM 864 N N . SER A 1 111 ? -10.916 -4.364 5.523 1.00 98.75 111 SER A N 1
ATOM 865 C CA . SER A 1 111 ? -10.006 -3.304 5.078 1.00 98.75 111 SER A CA 1
ATOM 866 C C . SER A 1 111 ? -10.421 -2.791 3.704 1.00 98.75 111 SER A C 1
ATOM 868 O O . SER A 1 111 ? -10.774 -3.566 2.810 1.00 98.75 111 SER A O 1
ATOM 870 N N . SER A 1 112 ? -10.318 -1.485 3.499 1.00 98.62 112 SER A N 1
ATOM 871 C CA . SER A 1 112 ? -10.345 -0.925 2.155 1.00 98.62 112 SER A CA 1
ATOM 872 C C . SER A 1 112 ? -9.058 -1.294 1.424 1.00 98.62 112 SER A C 1
ATOM 874 O O . SER A 1 112 ? -7.966 -1.216 1.987 1.00 98.62 112 SER A O 1
ATOM 876 N N . LEU A 1 113 ? -9.186 -1.682 0.157 1.00 98.44 113 LEU A N 1
ATOM 877 C CA . LEU A 1 113 ? -8.065 -2.000 -0.722 1.00 98.44 113 LEU A CA 1
ATOM 878 C C . LEU A 1 113 ? -8.114 -1.073 -1.935 1.00 98.44 113 LEU A C 1
ATOM 880 O O . LEU A 1 113 ? -9.108 -1.043 -2.659 1.00 98.44 113 LEU A O 1
ATOM 884 N N . ALA A 1 114 ? -7.038 -0.323 -2.151 1.00 97.81 114 ALA A N 1
ATOM 885 C CA . ALA A 1 114 ? -6.905 0.603 -3.266 1.00 97.81 114 ALA A CA 1
ATOM 886 C C . ALA A 1 114 ? -5.579 0.401 -4.000 1.00 97.81 114 ALA A C 1
ATOM 888 O O . ALA A 1 114 ? -4.591 -0.077 -3.444 1.00 97.81 114 ALA A O 1
ATOM 889 N N . GLY A 1 115 ? -5.564 0.772 -5.276 1.00 95.69 115 GLY A N 1
ATOM 890 C CA . GLY A 1 115 ? -4.377 0.702 -6.110 1.00 95.69 115 GLY A CA 1
ATOM 891 C C . GLY A 1 115 ? -4.364 1.823 -7.135 1.00 95.69 115 GLY A C 1
ATOM 892 O O . GLY A 1 115 ? -5.406 2.180 -7.683 1.00 95.69 115 GLY A O 1
ATOM 893 N N . CYS A 1 116 ? -3.183 2.375 -7.406 1.00 93.62 116 CYS A N 1
ATOM 894 C CA . CYS A 1 116 ? -2.992 3.382 -8.448 1.00 93.62 116 CYS A CA 1
ATOM 895 C C . CYS A 1 116 ? -2.179 2.798 -9.603 1.00 93.62 116 CYS A C 1
ATOM 897 O O . CYS A 1 116 ? -1.116 2.219 -9.383 1.00 93.62 116 CYS A O 1
ATOM 899 N N . SER A 1 117 ? -2.652 2.976 -10.841 1.00 93.75 117 SER A N 1
ATOM 900 C CA . SER A 1 117 ? -1.969 2.490 -12.048 1.00 93.75 117 SER A CA 1
ATOM 901 C C . SER A 1 117 ? -1.655 0.986 -11.945 1.00 93.75 117 SER A C 1
ATOM 903 O O . SER A 1 117 ? -2.587 0.184 -11.879 1.00 93.75 117 SER A O 1
ATOM 905 N N . ALA A 1 118 ? -0.382 0.593 -11.846 1.00 92.62 118 ALA A N 1
ATOM 906 C CA . ALA A 1 118 ? 0.041 -0.790 -11.628 1.00 92.62 118 ALA A CA 1
ATOM 907 C C . ALA A 1 118 ? -0.675 -1.480 -10.456 1.00 92.62 118 ALA A C 1
ATOM 909 O O . ALA A 1 118 ? -1.107 -2.623 -10.597 1.00 92.62 118 ALA A O 1
ATOM 910 N N . GLY A 1 119 ? -0.878 -0.771 -9.340 1.00 93.56 119 GLY A N 1
ATOM 911 C CA . GLY A 1 119 ? -1.606 -1.288 -8.183 1.00 93.56 119 GLY A CA 1
ATOM 912 C C . GLY A 1 119 ? -3.057 -1.668 -8.490 1.00 93.56 119 GLY A C 1
ATOM 913 O O . GLY A 1 119 ? -3.565 -2.629 -7.927 1.00 93.56 119 GLY A O 1
ATOM 914 N N . ALA A 1 120 ? -3.723 -0.959 -9.408 1.00 92.75 120 ALA A N 1
ATOM 915 C CA . ALA A 1 120 ? -5.071 -1.315 -9.857 1.00 92.75 120 ALA A CA 1
ATOM 916 C C . ALA A 1 120 ? -5.050 -2.494 -10.843 1.00 92.75 120 ALA A C 1
ATOM 918 O O . ALA A 1 120 ? -5.935 -3.347 -10.820 1.00 92.75 120 ALA A O 1
ATOM 919 N N . MET A 1 121 ? -4.027 -2.568 -11.700 1.00 91.00 121 MET A N 1
ATOM 920 C CA . MET A 1 121 ? -3.899 -3.632 -12.700 1.00 91.00 121 MET A CA 1
ATOM 921 C C . MET A 1 121 ? -3.769 -5.015 -12.054 1.00 91.00 121 MET A C 1
ATOM 923 O O . MET A 1 121 ? -4.417 -5.956 -12.507 1.00 91.00 121 MET A O 1
ATOM 927 N N . VAL A 1 122 ? -2.987 -5.141 -10.976 1.00 90.31 122 VAL A N 1
ATOM 928 C CA . VAL A 1 122 ? -2.773 -6.431 -10.289 1.00 90.31 122 VAL A CA 1
ATOM 929 C C . VAL A 1 122 ? -3.991 -6.938 -9.512 1.00 90.31 122 VAL A C 1
ATOM 931 O O . VAL A 1 122 ? -3.982 -8.069 -9.041 1.00 90.31 122 VAL A O 1
ATOM 934 N N . MET A 1 123 ? -5.049 -6.131 -9.389 1.00 88.31 123 MET A N 1
ATOM 935 C CA . MET A 1 123 ? -6.327 -6.579 -8.822 1.00 88.31 123 MET A CA 1
ATOM 936 C C . MET A 1 123 ? -7.161 -7.387 -9.827 1.00 88.31 123 MET A C 1
ATOM 938 O O . MET A 1 123 ? -8.156 -8.005 -9.453 1.00 88.31 123 MET A O 1
ATOM 942 N N . SER A 1 124 ? -6.777 -7.381 -11.107 1.00 81.81 124 SER A N 1
ATOM 943 C CA . SER A 1 124 ? -7.393 -8.211 -12.144 1.00 81.81 124 SER A CA 1
ATOM 944 C C . SER A 1 124 ? -6.779 -9.612 -12.171 1.00 81.81 124 SER A C 1
ATOM 946 O O . SER A 1 124 ? -5.667 -9.830 -11.702 1.00 81.81 124 SER A O 1
ATOM 948 N N . SER A 1 125 ? -7.472 -10.573 -12.789 1.00 74.25 125 SER A N 1
ATOM 949 C CA . SER A 1 125 ? -6.961 -11.947 -12.933 1.00 74.25 125 SER A CA 1
ATOM 950 C C . SER A 1 125 ? -5.717 -12.055 -13.821 1.00 74.25 125 SER A C 1
ATOM 952 O O . SER A 1 125 ? -4.995 -13.044 -13.737 1.00 74.25 125 SER A O 1
ATOM 954 N N . HIS A 1 126 ? -5.474 -11.062 -14.680 1.00 75.88 126 HIS A N 1
ATOM 955 C CA . HIS A 1 126 ? -4.353 -11.034 -15.612 1.00 75.88 126 HIS A CA 1
ATOM 956 C C . HIS A 1 126 ? -3.787 -9.617 -15.728 1.00 75.88 126 HIS A C 1
ATOM 958 O O . HIS A 1 126 ? -4.538 -8.650 -15.861 1.00 75.88 126 HIS A O 1
ATOM 964 N N . VAL A 1 127 ? -2.456 -9.512 -15.758 1.00 73.25 127 VAL A N 1
ATOM 965 C CA . VAL A 1 127 ? -1.737 -8.278 -16.102 1.00 73.25 127 VAL A CA 1
ATOM 966 C C . VAL A 1 127 ? -1.307 -8.370 -17.571 1.00 73.25 127 VAL A C 1
ATOM 968 O O . VAL A 1 127 ? -0.538 -9.273 -17.914 1.00 73.25 127 VAL A O 1
ATOM 971 N N . PRO A 1 128 ? -1.777 -7.479 -18.463 1.00 69.19 128 PRO A N 1
ATOM 972 C CA . PRO A 1 128 ? -1.440 -7.550 -19.880 1.00 69.19 128 PRO A CA 1
ATOM 973 C C . PRO A 1 128 ? 0.057 -7.305 -20.107 1.00 69.19 128 PRO A C 1
ATOM 975 O O . PRO A 1 128 ? 0.595 -6.277 -19.705 1.00 69.19 128 PRO A O 1
ATOM 978 N N . ASN A 1 129 ? 0.725 -8.235 -20.794 1.00 75.69 129 ASN A N 1
ATOM 979 C CA . ASN A 1 129 ? 2.121 -8.088 -21.202 1.00 75.69 129 ASN A CA 1
ATOM 980 C C . ASN A 1 129 ? 2.201 -7.554 -22.640 1.00 75.69 129 ASN A C 1
ATOM 982 O O . ASN A 1 129 ? 2.169 -8.307 -23.614 1.00 75.69 129 ASN A O 1
ATOM 986 N N . PHE A 1 130 ? 2.328 -6.235 -22.787 1.00 66.69 130 PHE A N 1
ATOM 987 C CA . PHE A 1 130 ? 2.389 -5.584 -24.103 1.00 66.69 130 PHE A CA 1
ATOM 988 C C . PHE A 1 130 ? 3.719 -5.798 -24.843 1.00 66.69 130 PHE A C 1
ATOM 990 O O . PHE A 1 130 ? 3.834 -5.461 -26.024 1.00 66.69 130 PHE A O 1
ATOM 997 N N . ARG A 1 131 ? 4.724 -6.411 -24.198 1.00 60.22 131 ARG A N 1
ATOM 998 C CA . ARG A 1 131 ? 6.032 -6.683 -24.813 1.00 60.22 131 ARG A CA 1
ATOM 999 C C . ARG A 1 131 ? 5.964 -7.752 -25.918 1.00 60.22 131 ARG A C 1
ATOM 1001 O O . ARG A 1 131 ? 6.936 -7.903 -26.652 1.00 60.22 131 ARG A O 1
ATOM 1008 N N . MET A 1 132 ? 4.818 -8.422 -26.099 1.00 51.47 132 MET A N 1
ATOM 1009 C CA . MET A 1 132 ? 4.569 -9.391 -27.181 1.00 51.47 132 MET A CA 1
ATOM 1010 C C . MET A 1 132 ? 3.904 -8.817 -28.452 1.00 51.47 132 MET A C 1
ATOM 1012 O O . MET A 1 132 ? 3.739 -9.547 -29.423 1.00 51.47 132 MET A O 1
ATOM 1016 N N . SER A 1 133 ? 3.591 -7.518 -28.531 1.00 51.00 133 SER A N 1
ATOM 1017 C CA . SER A 1 133 ? 2.917 -6.925 -29.709 1.00 51.00 133 SER A CA 1
ATOM 1018 C C . SER A 1 133 ? 3.861 -6.483 -30.853 1.00 51.00 133 SER A C 1
ATOM 1020 O O . SER A 1 133 ? 3.537 -5.569 -31.610 1.00 51.00 133 SER A O 1
ATOM 1022 N N . LYS A 1 134 ? 5.042 -7.101 -31.002 1.00 50.09 134 LYS A N 1
ATOM 1023 C CA . LYS A 1 134 ? 5.962 -6.847 -32.135 1.00 50.09 134 LYS A CA 1
ATOM 1024 C C . LYS A 1 134 ? 6.135 -8.050 -33.065 1.00 50.09 134 LYS A C 1
ATOM 1026 O O . LYS A 1 134 ? 7.151 -8.138 -33.751 1.00 50.09 134 LYS A O 1
ATOM 1031 N N . GLN A 1 135 ? 5.184 -8.982 -33.105 1.00 58.22 135 GLN A N 1
ATOM 1032 C CA . GLN A 1 135 ? 5.163 -9.917 -34.227 1.00 58.22 135 GLN A CA 1
ATOM 1033 C C . GLN A 1 135 ? 4.662 -9.166 -35.470 1.00 58.22 135 GLN A C 1
ATOM 1035 O O . GLN A 1 135 ? 3.587 -8.564 -35.405 1.00 58.22 135 GLN A O 1
ATOM 1040 N N . PRO A 1 136 ? 5.434 -9.123 -36.574 1.00 53.97 136 PRO A N 1
ATOM 1041 C CA . PRO A 1 136 ? 4.902 -8.635 -37.838 1.00 53.97 136 PRO A CA 1
ATOM 1042 C C . PRO A 1 136 ? 3.707 -9.514 -38.244 1.00 53.97 136 PRO A C 1
ATOM 1044 O O . PRO A 1 136 ? 3.674 -10.688 -37.866 1.00 53.97 136 PRO A O 1
ATOM 1047 N N . PRO A 1 137 ? 2.721 -8.966 -38.975 1.00 60.09 137 PRO A N 1
ATOM 1048 C CA . PRO A 1 137 ? 1.561 -9.735 -39.406 1.00 60.09 137 PRO A CA 1
ATOM 1049 C C . PRO A 1 137 ? 2.017 -11.002 -40.136 1.00 60.09 137 PRO A C 1
ATOM 1051 O O . PRO A 1 137 ? 2.825 -10.933 -41.063 1.00 60.09 137 PRO A O 1
ATOM 1054 N N . THR A 1 138 ? 1.521 -12.160 -39.700 1.00 67.31 138 THR A N 1
ATOM 1055 C CA . THR A 1 138 ? 1.632 -13.398 -40.473 1.00 67.31 138 THR A CA 1
ATOM 1056 C C . THR A 1 138 ? 0.820 -13.231 -41.751 1.00 67.31 138 THR A C 1
ATOM 1058 O O . THR A 1 138 ? -0.382 -12.970 -41.677 1.00 67.31 138 THR A O 1
ATOM 1061 N N . VAL A 1 139 ? 1.507 -13.327 -42.890 1.00 58.00 139 VAL A N 1
ATOM 1062 C CA . VAL A 1 139 ? 0.907 -13.506 -44.222 1.00 58.00 139 VAL A CA 1
ATOM 1063 C C . VAL A 1 139 ? 0.253 -14.871 -44.348 1.00 58.00 139 VAL A C 1
ATOM 1065 O O . VAL A 1 139 ? 0.808 -15.837 -43.777 1.00 58.00 139 VAL A O 1
#

Solvent-accessible surface area (backbone atoms only — not comparable to full-atom values): 7183 Å² total; per-residue (Å²): 109,70,71,60,53,49,50,37,34,50,52,2,37,78,50,73,26,42,80,29,38,35,38,38,46,28,22,37,40,85,55,54,71,69,55,50,50,49,52,48,54,53,51,48,54,51,22,61,76,72,73,42,56,56,44,77,45,90,30,40,45,46,75,51,21,58,36,62,71,59,16,56,57,43,36,46,17,2,22,42,35,30,35,46,56,40,38,66,56,30,44,68,26,29,62,97,26,55,31,41,51,17,51,54,51,9,38,77,66,34,18,30,76,48,43,39,68,25,29,44,44,56,74,45,100,65,72,87,72,73,88,68,78,76,71,73,85,83,128

Mean predicted aligned error: 4.82 Å

Foldseek 3Di:
DLVVVLVLLVQLVVLVFDQEAEEEAQQCLPPDPVVLVVSVVVQVVSCVVSVTHYDYQSQNAQVSLQDVVLLVCLLRHQEDEYEHHHLVRVLRSNPPHSNVVSNVNNVVSGHRYYYDHSSVQNVDPDRDDPVPVPDDDDD